Protein AF-A0A1A7ZKX8-F1 (afdb_monomer_lite)

pLDDT: mean 72.78, std 11.31, range [38.38, 87.06]

Radius of gyration: 14.53 Å; chains: 1; bounding box: 38×16×42 Å

Sequence (60 aa):
MKPLMEKRRRARINDSLNRLKNLILPLTGRDKTFYSKLEKADILEMTVRFLSDVPPVSTK

InterPro domains:
  IPR011598 Myc-type, basic helix-loop-helix (bHLH) domain [PF00010] (2-53)
  IPR011598 My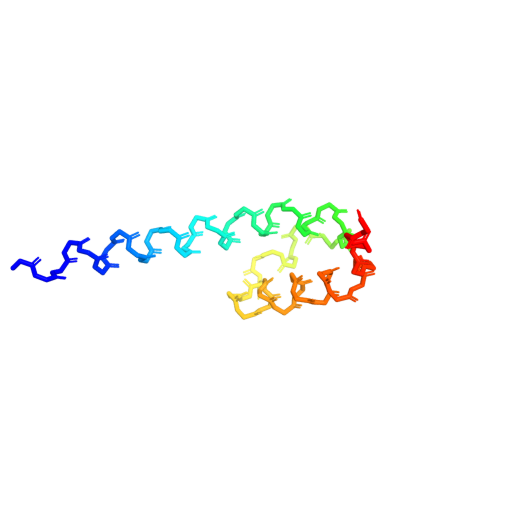c-type, basic helix-loop-helix (bHLH) domain [PS50888] (1-54)
  IPR011598 Myc-type, basic helix-loop-helix (bHLH) domain [SM00353] (3-57)
  IPR036638 Helix-loop-helix DNA-binding domain superfamily [G3DSA:4.10.280.10] (1-55)
  IPR036638 Helix-loop-helix DNA-binding domain superfamily [SSF47459] (2-52)
  IPR050370 Hairy and Enhancer of Split/HEY-related [PTHR10985] (1-52)

Structure (mmCIF, N/CA/C/O backbone):
data_AF-A0A1A7ZKX8-F1
#
_entry.id   AF-A0A1A7ZKX8-F1
#
loop_
_atom_site.group_PDB
_atom_site.id
_atom_site.type_symbol
_atom_site.label_atom_id
_atom_site.label_alt_id
_atom_site.label_comp_id
_atom_site.label_asym_id
_atom_site.label_entity_id
_atom_site.label_seq_id
_atom_site.pdbx_PDB_ins_code
_atom_site.Cartn_x
_atom_site.Cartn_y
_atom_site.Cartn_z
_atom_site.occupancy
_atom_site.B_iso_or_equiv
_atom_site.auth_seq_id
_atom_site.auth_comp_id
_atom_site.auth_asym_id
_atom_site.auth_atom_id
_atom_site.pdbx_PDB_model_num
ATOM 1 N N . MET A 1 1 ? 8.895 -8.722 -29.663 1.00 49.09 1 MET A N 1
ATOM 2 C CA . MET A 1 1 ? 7.889 -7.658 -29.408 1.00 49.09 1 MET A CA 1
ATOM 3 C C . MET A 1 1 ? 6.928 -7.915 -28.231 1.00 49.09 1 MET A C 1
ATOM 5 O O . MET A 1 1 ? 6.288 -6.971 -27.792 1.00 49.09 1 MET A O 1
ATOM 9 N N . LYS A 1 2 ? 6.852 -9.123 -27.643 1.00 51.97 2 LYS A N 1
ATOM 10 C CA . LYS A 1 2 ? 5.982 -9.422 -26.481 1.00 51.97 2 LYS A CA 1
ATOM 11 C C . LYS A 1 2 ? 6.483 -9.060 -25.050 1.00 51.97 2 LYS A C 1
ATOM 13 O O . LYS A 1 2 ? 5.625 -8.988 -24.176 1.00 51.97 2 LYS A O 1
ATOM 18 N N . PRO A 1 3 ? 7.766 -8.751 -24.743 1.00 57.47 3 PRO A N 1
ATOM 19 C CA . PRO A 1 3 ? 8.176 -8.509 -23.345 1.00 57.47 3 PRO A CA 1
ATOM 20 C C . PRO A 1 3 ? 7.818 -7.109 -22.802 1.00 57.47 3 PRO A C 1
ATOM 22 O O . PRO A 1 3 ? 7.755 -6.907 -21.590 1.00 57.47 3 PRO A O 1
ATOM 25 N N . LEU A 1 4 ? 7.547 -6.128 -23.672 1.00 62.66 4 LEU A N 1
ATOM 26 C CA . LEU A 1 4 ? 7.234 -4.748 -23.263 1.00 62.66 4 LEU A CA 1
ATOM 27 C C . LEU A 1 4 ? 5.816 -4.604 -22.690 1.00 62.66 4 LEU A C 1
ATOM 29 O O . LEU A 1 4 ? 5.603 -3.872 -21.722 1.00 62.66 4 LEU A O 1
ATOM 33 N N . MET A 1 5 ? 4.855 -5.330 -23.266 1.00 67.69 5 MET A N 1
ATOM 34 C CA . MET A 1 5 ? 3.455 -5.336 -22.826 1.00 67.69 5 MET A CA 1
ATOM 35 C C . MET A 1 5 ? 3.317 -5.963 -21.438 1.00 67.69 5 MET A C 1
ATOM 37 O O . MET A 1 5 ? 2.658 -5.394 -20.570 1.00 67.69 5 MET A O 1
ATOM 41 N N . GLU A 1 6 ? 4.014 -7.076 -21.195 1.00 73.81 6 GLU A N 1
ATOM 42 C CA . GLU A 1 6 ? 4.056 -7.737 -19.888 1.00 73.81 6 GLU A CA 1
ATOM 43 C C . GLU A 1 6 ? 4.690 -6.828 -18.823 1.00 73.81 6 GLU A C 1
ATOM 45 O O . GLU A 1 6 ? 4.181 -6.720 -17.707 1.00 73.81 6 GLU A O 1
ATOM 50 N N . LYS A 1 7 ? 5.763 -6.101 -19.182 1.00 74.69 7 LYS A N 1
ATOM 51 C CA . LYS A 1 7 ? 6.417 -5.132 -18.290 1.00 74.69 7 LYS A CA 1
ATOM 52 C C . LYS A 1 7 ? 5.479 -3.980 -17.926 1.00 74.69 7 LYS A C 1
ATOM 54 O O . LYS A 1 7 ? 5.364 -3.648 -16.749 1.00 74.69 7 LYS A O 1
ATOM 59 N N . ARG A 1 8 ? 4.746 -3.422 -18.900 1.00 78.50 8 ARG A N 1
ATOM 60 C CA . ARG A 1 8 ? 3.707 -2.405 -18.645 1.00 78.50 8 ARG A CA 1
ATOM 61 C C . ARG A 1 8 ? 2.553 -2.954 -17.808 1.00 78.50 8 ARG A C 1
ATOM 63 O O . ARG A 1 8 ? 2.090 -2.270 -16.900 1.00 78.50 8 ARG A O 1
ATOM 70 N N . ARG A 1 9 ? 2.105 -4.186 -18.062 1.00 82.50 9 ARG A N 1
ATOM 71 C CA . ARG A 1 9 ? 1.045 -4.831 -17.271 1.00 82.50 9 ARG A CA 1
ATOM 72 C C . ARG A 1 9 ? 1.480 -5.029 -15.820 1.00 82.50 9 ARG A C 1
ATOM 74 O O . ARG A 1 9 ? 0.752 -4.637 -14.916 1.00 82.50 9 ARG A O 1
ATOM 81 N N . ARG A 1 10 ? 2.688 -5.557 -15.598 1.00 81.12 10 ARG A N 1
ATOM 82 C CA . ARG A 1 10 ? 3.288 -5.710 -14.263 1.00 81.12 10 ARG A CA 1
ATOM 83 C C . ARG A 1 10 ? 3.473 -4.373 -13.553 1.00 81.12 10 ARG A C 1
ATOM 85 O O . ARG A 1 10 ? 3.185 -4.299 -12.365 1.00 81.12 10 ARG A O 1
ATOM 92 N N . ALA A 1 11 ? 3.905 -3.331 -14.264 1.00 84.44 11 ALA A N 1
ATOM 93 C CA . ALA A 1 11 ? 4.011 -1.989 -13.701 1.00 84.44 11 ALA A CA 1
ATOM 94 C C . ALA A 1 11 ? 2.643 -1.473 -13.239 1.00 84.44 11 ALA A C 1
ATOM 96 O O . ALA A 1 11 ? 2.526 -1.054 -12.098 1.00 84.44 11 ALA A O 1
ATOM 97 N N . ARG A 1 12 ? 1.592 -1.606 -14.063 1.00 87.06 12 ARG A N 1
ATOM 98 C CA . ARG A 1 12 ? 0.225 -1.213 -13.674 1.00 87.06 12 ARG A CA 1
ATOM 99 C C . ARG A 1 12 ? -0.296 -1.977 -12.458 1.00 87.06 12 ARG A C 1
ATOM 101 O O . ARG A 1 12 ? -0.913 -1.373 -11.588 1.00 87.06 12 ARG A O 1
ATOM 108 N N . ILE A 1 13 ? -0.033 -3.282 -12.378 1.00 84.06 13 ILE A N 1
ATOM 109 C CA . ILE A 1 13 ? -0.439 -4.104 -11.228 1.00 84.06 13 ILE A CA 1
ATOM 110 C C . ILE A 1 13 ? 0.326 -3.684 -9.968 1.00 84.06 13 ILE A C 1
ATOM 112 O O . ILE A 1 13 ? -0.289 -3.498 -8.926 1.00 84.06 13 ILE A O 1
ATOM 116 N N . ASN A 1 14 ? 1.647 -3.500 -10.049 1.00 84.00 14 ASN A N 1
ATOM 117 C CA . ASN A 1 14 ? 2.441 -3.049 -8.903 1.00 84.00 14 ASN A CA 1
ATOM 118 C C . ASN A 1 14 ? 2.062 -1.629 -8.462 1.00 84.00 14 ASN A C 1
ATOM 120 O O . ASN A 1 14 ? 2.015 -1.375 -7.265 1.00 84.00 14 ASN A O 1
ATOM 124 N N . ASP A 1 15 ? 1.774 -0.731 -9.403 1.00 87.00 15 ASP A N 1
ATOM 125 C CA . ASP A 1 15 ? 1.316 0.626 -9.105 1.00 87.00 15 ASP A CA 1
ATOM 126 C C . ASP A 1 15 ? -0.033 0.594 -8.382 1.00 87.00 15 ASP A C 1
ATOM 128 O O . ASP A 1 15 ? -0.170 1.162 -7.303 1.00 87.00 15 ASP A O 1
ATOM 132 N N . SER A 1 16 ? -0.981 -0.198 -8.897 1.00 84.88 16 SER A N 1
ATOM 133 C CA . SER A 1 16 ? -2.284 -0.417 -8.260 1.00 84.88 16 SER A CA 1
ATOM 134 C C . SER A 1 16 ? -2.127 -1.013 -6.861 1.00 84.88 16 SER A C 1
ATOM 136 O O . SER A 1 16 ? -2.722 -0.503 -5.920 1.00 84.88 16 SER A O 1
ATOM 138 N N . LEU A 1 17 ? -1.277 -2.031 -6.689 1.00 83.56 17 LEU A N 1
ATOM 139 C CA . LEU A 1 17 ? -0.969 -2.613 -5.379 1.00 83.56 17 LEU A CA 1
ATOM 140 C C . LEU A 1 17 ? -0.361 -1.584 -4.425 1.00 83.56 17 LEU A C 1
ATOM 142 O O . LEU A 1 17 ? -0.739 -1.545 -3.262 1.00 83.56 17 LEU A O 1
ATOM 146 N N . ASN A 1 18 ? 0.552 -0.733 -4.895 1.00 83.56 18 ASN A N 1
ATOM 147 C CA . ASN A 1 18 ? 1.151 0.312 -4.070 1.00 83.56 18 ASN A CA 1
ATOM 148 C C . ASN A 1 18 ? 0.118 1.376 -3.668 1.00 83.56 18 ASN A C 1
ATOM 150 O O . ASN A 1 18 ? 0.110 1.847 -2.532 1.00 83.56 18 ASN A O 1
ATOM 154 N N . ARG A 1 19 ? -0.786 1.729 -4.584 1.00 84.44 19 ARG A N 1
ATOM 155 C CA . ARG A 1 19 ? -1.877 2.679 -4.347 1.00 84.44 19 ARG A CA 1
ATOM 156 C C . ARG A 1 19 ? -2.879 2.133 -3.336 1.00 84.44 19 ARG A C 1
ATOM 158 O O . ARG A 1 19 ? -3.207 2.818 -2.375 1.00 84.44 19 ARG A O 1
ATOM 165 N N . LEU A 1 20 ? -3.273 0.872 -3.504 1.00 83.12 20 LEU A N 1
ATOM 166 C CA . LEU A 1 20 ? -4.100 0.131 -2.556 1.00 83.12 20 LEU A CA 1
ATOM 167 C C . LEU A 1 20 ? -3.434 0.049 -1.188 1.00 83.12 20 LEU A C 1
ATOM 169 O O . LEU A 1 20 ? -4.061 0.351 -0.182 1.00 83.12 20 LEU A O 1
ATOM 173 N N . LYS A 1 21 ? -2.135 -0.253 -1.145 1.00 78.75 21 LYS A N 1
ATOM 174 C CA . LYS A 1 21 ? -1.380 -0.304 0.105 1.00 78.75 21 LYS A CA 1
ATOM 175 C C . LYS A 1 21 ? -1.393 1.044 0.844 1.00 78.75 21 LYS A C 1
ATOM 177 O O . LYS A 1 21 ? -1.562 1.066 2.058 1.00 78.75 21 LYS A O 1
ATOM 182 N N . ASN A 1 22 ? -1.249 2.160 0.125 1.00 80.75 22 ASN A N 1
ATOM 183 C CA . ASN A 1 22 ? -1.326 3.506 0.707 1.00 80.75 22 ASN A CA 1
ATOM 184 C C . ASN A 1 22 ? -2.741 3.897 1.149 1.00 80.75 22 ASN A C 1
ATOM 186 O O . ASN A 1 22 ? -2.872 4.667 2.092 1.00 80.75 22 ASN A O 1
ATOM 190 N N . LEU A 1 23 ? -3.782 3.378 0.494 1.00 81.56 23 LEU A N 1
ATOM 191 C CA . LEU A 1 23 ? -5.172 3.629 0.874 1.00 81.56 23 LEU A CA 1
ATOM 192 C C . LEU A 1 23 ? -5.574 2.799 2.100 1.00 81.56 23 LEU A C 1
ATOM 194 O O . LEU A 1 23 ? -6.184 3.317 3.025 1.00 81.56 23 LEU A O 1
ATOM 198 N N . ILE A 1 24 ? -5.193 1.522 2.131 1.00 77.50 24 ILE A N 1
ATOM 199 C CA . ILE A 1 24 ? -5.526 0.596 3.217 1.00 77.50 24 ILE A CA 1
ATOM 200 C C . ILE A 1 24 ? -4.788 0.951 4.511 1.00 77.50 24 ILE A C 1
ATOM 202 O O . ILE A 1 24 ? -5.356 0.781 5.583 1.00 77.50 24 ILE A O 1
ATOM 206 N N . LEU A 1 25 ? -3.563 1.482 4.442 1.00 72.94 25 LEU A N 1
ATOM 207 C CA . LEU A 1 25 ? -2.775 1.860 5.622 1.00 72.94 25 LEU A CA 1
ATOM 208 C C . LEU A 1 25 ? -3.544 2.767 6.617 1.00 72.94 25 LEU A C 1
ATOM 210 O O . LEU A 1 25 ? -3.684 2.363 7.773 1.00 72.94 25 LEU A O 1
ATOM 214 N N . PRO A 1 26 ? -4.084 3.938 6.215 1.00 71.69 26 PRO A N 1
ATOM 215 C CA . PRO A 1 26 ? -4.878 4.779 7.108 1.00 71.69 26 PRO A CA 1
ATOM 216 C C . PRO A 1 26 ? -6.236 4.162 7.459 1.00 71.69 26 PRO A C 1
ATOM 218 O O . PRO A 1 26 ? -6.722 4.374 8.563 1.00 71.69 26 PRO A O 1
ATOM 221 N N . LEU A 1 27 ? -6.842 3.385 6.554 1.00 69.94 27 LEU A N 1
ATOM 222 C CA . LEU A 1 27 ? -8.169 2.793 6.767 1.00 69.94 27 LEU A CA 1
ATOM 223 C C . LEU A 1 27 ? -8.161 1.649 7.785 1.00 69.94 27 LEU A C 1
ATOM 225 O O . LEU A 1 27 ? -9.128 1.445 8.507 1.00 69.94 27 LEU A O 1
ATOM 229 N N . THR A 1 28 ? -7.074 0.882 7.830 1.00 67.88 28 THR A N 1
ATOM 230 C CA . THR A 1 28 ? -6.927 -0.280 8.710 1.00 67.88 28 THR A CA 1
ATOM 231 C C . THR A 1 28 ? -6.208 0.077 1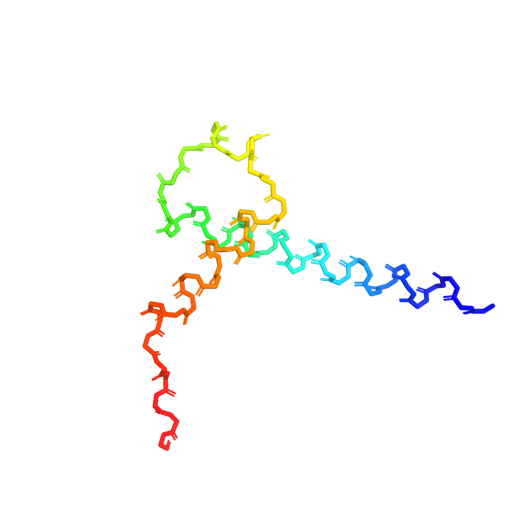0.020 1.00 67.88 28 THR A C 1
ATOM 233 O O . THR A 1 28 ? -6.195 -0.735 10.941 1.00 67.88 28 THR A O 1
ATOM 236 N N . GLY A 1 29 ? -5.601 1.269 10.122 1.00 64.00 29 GLY A N 1
ATOM 237 C CA . GLY A 1 29 ? -4.930 1.745 11.339 1.00 64.00 29 GLY A CA 1
ATOM 238 C C . GLY A 1 29 ? -3.769 0.859 11.809 1.00 64.00 29 GLY A C 1
ATOM 239 O O . GLY A 1 29 ? -3.352 0.953 12.960 1.00 64.00 29 GLY A O 1
ATOM 240 N N . ARG A 1 30 ? -3.263 -0.035 10.945 1.00 65.44 30 ARG A N 1
ATOM 241 C CA . ARG A 1 30 ? -2.171 -0.954 11.287 1.00 65.44 30 ARG A CA 1
ATOM 242 C C . ARG A 1 30 ? -0.838 -0.232 11.212 1.00 65.44 30 ARG A C 1
ATOM 244 O O . ARG A 1 30 ? -0.540 0.482 10.255 1.00 65.44 30 ARG A O 1
ATOM 251 N N . ASP A 1 31 ? -0.031 -0.486 12.228 1.00 62.75 31 ASP A N 1
ATOM 252 C CA . ASP A 1 31 ? 1.268 0.128 12.432 1.00 62.75 31 ASP A CA 1
ATOM 253 C C . ASP A 1 31 ? 2.245 -0.165 11.277 1.00 62.75 31 ASP A C 1
ATOM 255 O O . ASP A 1 31 ? 2.194 -1.220 10.634 1.00 62.75 31 ASP A O 1
ATOM 259 N N . LYS A 1 32 ? 3.175 0.758 11.008 1.00 58.91 32 LYS A N 1
ATOM 260 C CA . LYS A 1 32 ? 4.120 0.675 9.873 1.00 58.91 32 LYS A CA 1
ATOM 261 C C . LYS A 1 32 ? 5.010 -0.577 9.940 1.00 58.91 32 LYS A C 1
ATOM 263 O O . LYS A 1 32 ? 5.525 -1.027 8.920 1.00 58.91 32 LYS A O 1
ATOM 268 N N . THR A 1 33 ? 5.149 -1.181 11.117 1.00 63.34 33 THR A N 1
ATOM 269 C CA . THR A 1 33 ? 5.828 -2.466 11.345 1.00 63.34 33 THR A CA 1
ATOM 270 C C . THR A 1 33 ? 5.130 -3.647 10.666 1.00 63.34 33 THR A C 1
ATOM 272 O O . THR A 1 33 ? 5.813 -4.531 10.146 1.00 63.34 33 THR A O 1
ATOM 275 N N . PHE A 1 34 ? 3.796 -3.636 10.561 1.00 65.56 34 PHE A N 1
ATOM 276 C CA . PHE A 1 34 ? 3.053 -4.635 9.783 1.00 65.56 34 PHE A CA 1
ATOM 277 C C . PHE A 1 34 ? 3.322 -4.500 8.279 1.00 65.56 34 PHE A C 1
ATOM 279 O O . PHE A 1 34 ? 3.308 -5.498 7.565 1.00 65.56 34 PHE A O 1
ATOM 286 N N . TYR A 1 35 ? 3.650 -3.297 7.794 1.00 67.44 35 TYR A N 1
ATOM 287 C CA . TYR A 1 35 ? 3.922 -3.020 6.377 1.00 67.44 35 TYR A CA 1
ATOM 288 C C . TYR A 1 35 ? 5.152 -3.756 5.830 1.00 67.44 35 TYR A C 1
ATOM 290 O O . TYR A 1 35 ? 5.173 -4.101 4.646 1.00 67.44 35 TYR A O 1
ATOM 298 N N . SER A 1 36 ? 6.168 -3.974 6.676 1.00 66.62 36 SER A N 1
ATOM 299 C CA . SER A 1 36 ? 7.410 -4.676 6.315 1.00 66.62 36 SER A CA 1
ATOM 300 C C . SER A 1 36 ? 7.212 -6.181 6.156 1.00 66.62 36 SER A C 1
ATOM 302 O O . SER A 1 36 ? 8.002 -6.828 5.475 1.00 66.62 36 SER A O 1
ATOM 304 N N . LYS A 1 37 ? 6.157 -6.729 6.768 1.00 69.25 37 LYS A N 1
ATOM 305 C CA . LYS A 1 37 ? 5.785 -8.146 6.683 1.00 69.25 37 LYS A CA 1
ATOM 306 C C . LYS A 1 37 ? 4.577 -8.396 5.776 1.00 69.25 37 LYS A C 1
ATOM 308 O O . LYS A 1 37 ? 4.218 -9.544 5.562 1.00 69.25 37 LYS A O 1
ATOM 313 N N . LEU A 1 38 ? 3.964 -7.327 5.265 1.00 73.25 38 LEU A N 1
ATOM 314 C CA . LEU A 1 38 ? 2.765 -7.382 4.443 1.00 73.25 38 LEU A CA 1
ATOM 315 C C . LEU A 1 38 ? 3.114 -7.890 3.041 1.00 73.25 38 LEU A C 1
ATOM 317 O O . LEU A 1 38 ? 3.770 -7.184 2.261 1.00 73.25 38 LEU A O 1
ATOM 321 N N . GLU A 1 39 ? 2.667 -9.095 2.710 1.00 79.81 39 GLU A N 1
ATOM 322 C CA . GLU A 1 39 ? 2.864 -9.653 1.381 1.00 79.81 39 GLU A CA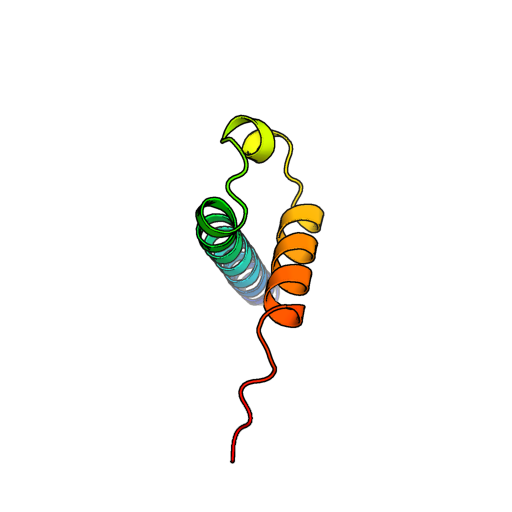 1
ATOM 323 C C . GLU A 1 39 ? 1.897 -9.023 0.370 1.00 79.81 39 GLU A C 1
ATOM 325 O O . GLU A 1 39 ? 0.910 -8.370 0.711 1.00 79.81 39 GLU A O 1
ATOM 330 N N . LYS A 1 40 ? 2.159 -9.209 -0.930 1.00 78.25 40 LYS A N 1
ATOM 331 C CA . LYS A 1 40 ? 1.242 -8.715 -1.975 1.00 78.25 40 LYS A CA 1
ATOM 332 C C . LYS A 1 40 ? -0.157 -9.328 -1.848 1.00 78.25 40 LYS A C 1
ATOM 334 O O . LYS A 1 40 ? -1.127 -8.671 -2.218 1.00 78.25 40 LYS A O 1
ATOM 339 N N . ALA A 1 41 ? -0.238 -10.557 -1.335 1.00 81.38 41 ALA A N 1
ATOM 340 C CA . ALA A 1 41 ? -1.488 -11.253 -1.060 1.00 81.38 41 ALA A CA 1
ATOM 341 C C . ALA A 1 41 ? -2.288 -10.567 0.061 1.00 81.38 41 ALA A C 1
ATOM 343 O O . ALA A 1 41 ? -3.457 -10.266 -0.154 1.00 81.38 41 ALA A O 1
ATOM 344 N N . ASP A 1 42 ? -1.653 -10.204 1.181 1.00 80.06 42 ASP A N 1
ATOM 345 C CA . ASP A 1 42 ? -2.297 -9.456 2.273 1.00 80.06 42 ASP A CA 1
ATOM 346 C C . ASP A 1 42 ? -2.870 -8.110 1.812 1.00 80.06 42 ASP A C 1
ATOM 348 O O . ASP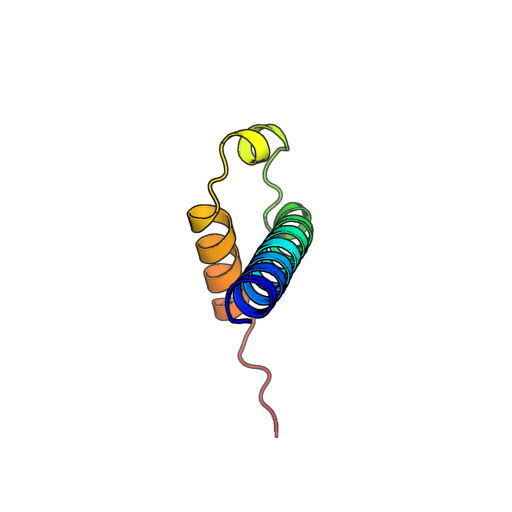 A 1 42 ? -3.975 -7.732 2.194 1.00 80.06 42 ASP A O 1
ATOM 352 N N . ILE A 1 43 ? -2.138 -7.377 0.963 1.00 80.06 43 ILE A N 1
ATOM 353 C CA . ILE A 1 43 ? -2.612 -6.096 0.404 1.00 80.06 43 ILE A CA 1
ATOM 354 C C . ILE A 1 43 ? -3.899 -6.306 -0.393 1.00 80.06 43 ILE A C 1
ATOM 356 O O . ILE A 1 43 ? -4.849 -5.531 -0.262 1.00 80.06 43 ILE A O 1
ATOM 360 N N . LEU A 1 44 ? -3.915 -7.342 -1.236 1.00 82.81 44 LEU A N 1
ATOM 361 C CA . LEU A 1 44 ? -5.077 -7.724 -2.033 1.00 82.81 44 LEU A CA 1
ATOM 362 C C . LEU A 1 44 ? -6.244 -8.119 -1.133 1.00 82.81 44 LEU A C 1
ATOM 364 O O . LEU A 1 44 ? -7.344 -7.613 -1.327 1.00 82.81 44 LEU A O 1
ATOM 368 N N . GLU A 1 45 ? -6.005 -8.953 -0.127 1.00 82.81 45 GLU A N 1
ATOM 369 C CA . GLU A 1 45 ? -7.050 -9.436 0.771 1.00 82.81 45 GLU A CA 1
ATOM 370 C C . GLU A 1 45 ? -7.658 -8.310 1.615 1.00 82.81 45 GLU A C 1
ATOM 372 O O . GLU A 1 45 ? -8.880 -8.168 1.657 1.00 82.81 45 GLU A O 1
ATOM 377 N N . MET A 1 46 ? -6.835 -7.432 2.201 1.00 80.69 46 MET A N 1
ATOM 378 C CA . MET A 1 46 ? -7.331 -6.255 2.926 1.00 80.69 46 MET A CA 1
ATOM 379 C C . MET A 1 46 ? -8.113 -5.310 2.016 1.00 80.69 46 MET A C 1
ATOM 381 O O . MET A 1 46 ? -9.137 -4.770 2.428 1.00 80.69 46 MET A O 1
ATOM 385 N N . THR A 1 47 ? -7.656 -5.132 0.775 1.00 81.88 47 THR A N 1
ATOM 386 C CA . THR A 1 47 ? -8.376 -4.328 -0.216 1.00 81.88 47 THR A CA 1
ATOM 387 C C . THR A 1 47 ? -9.731 -4.934 -0.547 1.00 81.88 47 THR A C 1
ATOM 389 O O . THR A 1 47 ? -10.724 -4.218 -0.563 1.00 81.88 47 THR A O 1
ATOM 392 N N . VAL A 1 48 ? -9.794 -6.239 -0.807 1.00 83.62 48 VAL A N 1
ATOM 393 C CA . VAL A 1 48 ? -11.047 -6.933 -1.132 1.00 83.62 48 VAL A CA 1
ATOM 394 C C . VAL A 1 48 ? -12.004 -6.887 0.054 1.00 83.62 48 VAL A C 1
ATOM 396 O O . VAL A 1 48 ? -13.180 -6.591 -0.134 1.00 83.62 48 VAL A O 1
ATOM 399 N N . ARG A 1 49 ? -11.506 -7.099 1.277 1.00 81.25 49 ARG A N 1
ATOM 400 C CA . ARG A 1 49 ? -12.292 -6.962 2.509 1.00 81.25 49 ARG A CA 1
ATOM 401 C C . ARG A 1 49 ? -12.866 -5.553 2.639 1.00 81.25 49 ARG A C 1
ATOM 403 O O . ARG A 1 49 ? -14.055 -5.424 2.881 1.00 81.25 49 ARG A O 1
ATOM 410 N N . PHE A 1 50 ? -12.050 -4.522 2.414 1.00 78.25 50 PHE A N 1
ATOM 411 C CA . PHE A 1 50 ? -12.497 -3.129 2.429 1.00 78.25 50 PHE A CA 1
ATOM 412 C C . PHE A 1 50 ? -13.532 -2.840 1.338 1.00 78.25 50 PHE A C 1
ATOM 414 O O . PHE A 1 50 ? -14.544 -2.217 1.614 1.00 78.25 50 PHE A O 1
ATOM 421 N N . LEU A 1 51 ? -13.324 -3.318 0.110 1.00 79.25 51 LEU A N 1
ATOM 422 C CA . LEU A 1 51 ? -14.279 -3.141 -0.988 1.00 79.25 51 LEU A CA 1
ATOM 423 C C . LEU A 1 51 ? -15.587 -3.911 -0.774 1.00 79.25 51 LEU A C 1
ATOM 425 O O . LEU A 1 51 ? -16.614 -3.506 -1.302 1.00 79.25 51 LEU A O 1
ATOM 429 N N . SER A 1 52 ? -15.543 -5.018 -0.035 1.00 79.06 52 SER A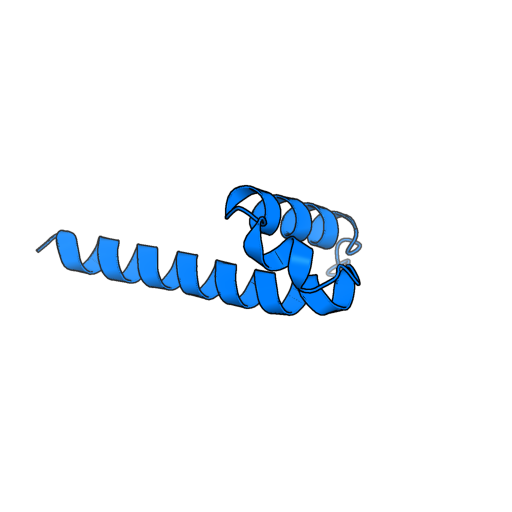 N 1
ATOM 430 C CA . SER A 1 52 ? -16.725 -5.793 0.345 1.00 79.06 52 SER A CA 1
ATOM 431 C C . SER A 1 52 ? -17.461 -5.189 1.542 1.00 79.06 52 SER A C 1
ATOM 433 O O . SER A 1 52 ? -18.650 -5.448 1.702 1.00 79.06 52 SER A O 1
ATOM 435 N N . ASP A 1 53 ? -16.750 -4.445 2.391 1.00 72.19 53 ASP A N 1
ATOM 436 C CA . ASP A 1 53 ? -17.310 -3.672 3.503 1.00 72.19 53 ASP A CA 1
ATOM 437 C C . ASP A 1 53 ? -17.867 -2.325 3.020 1.00 72.19 53 ASP A C 1
ATOM 439 O O . ASP A 1 53 ? -18.875 -1.844 3.534 1.00 72.19 53 ASP A O 1
ATOM 443 N N . VAL A 1 54 ? -17.274 -1.756 1.959 1.00 68.81 54 VAL A 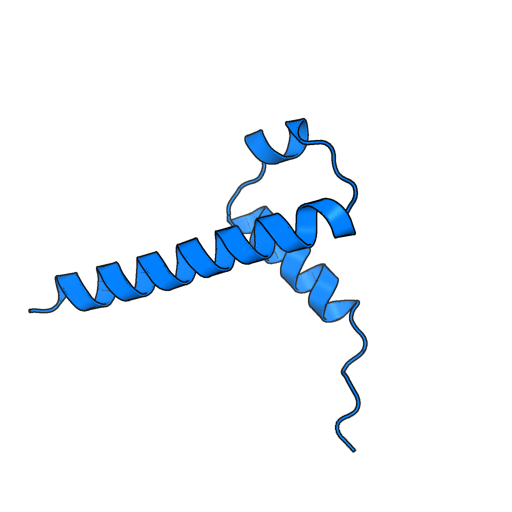N 1
ATOM 444 C CA . VAL A 1 54 ? -17.870 -0.664 1.189 1.00 68.81 54 VAL A CA 1
ATOM 445 C C . VAL A 1 54 ? -19.220 -1.165 0.676 1.00 68.81 54 VAL A C 1
ATOM 447 O O . VAL A 1 54 ? -19.258 -2.087 -0.145 1.00 68.81 54 VAL A O 1
ATOM 450 N N . PRO A 1 55 ? -20.343 -0.591 1.148 1.00 60.97 55 PRO A N 1
ATOM 451 C CA . PRO A 1 55 ? -21.650 -0.999 0.672 1.00 60.97 55 PRO A CA 1
ATOM 452 C C . PRO A 1 55 ? -21.670 -0.815 -0.847 1.00 60.97 55 PRO A C 1
ATOM 454 O O . PRO A 1 55 ? -21.126 0.186 -1.331 1.00 60.97 55 PRO A O 1
ATOM 457 N N . PRO A 1 56 ? -22.264 -1.751 -1.614 1.00 58.53 56 PRO A N 1
ATOM 458 C CA . PRO A 1 56 ? -22.396 -1.570 -3.048 1.00 58.53 56 PRO A CA 1
ATOM 459 C C . PRO A 1 56 ? -23.094 -0.232 -3.239 1.00 58.53 56 PRO A C 1
ATOM 461 O O . PRO A 1 56 ? -24.232 -0.060 -2.798 1.00 58.53 56 PRO A O 1
ATOM 464 N N . VAL A 1 57 ? -22.379 0.744 -3.806 1.00 57.78 57 VAL A N 1
ATOM 465 C CA . VAL A 1 57 ? -22.969 2.036 -4.126 1.00 57.78 57 VAL A CA 1
ATOM 466 C C . VAL A 1 57 ? -24.117 1.717 -5.067 1.00 57.78 57 VAL A C 1
ATOM 468 O O . VAL A 1 57 ? -23.909 1.292 -6.203 1.00 57.78 57 VAL A O 1
ATOM 471 N N . SER A 1 58 ? -25.332 1.783 -4.521 1.00 51.19 58 SER A N 1
ATOM 472 C CA . SER A 1 58 ? -26.567 1.534 -5.238 1.00 51.19 58 SER A CA 1
ATOM 473 C C . SER A 1 58 ? -26.596 2.563 -6.351 1.00 51.19 58 SER A C 1
ATOM 475 O O . SER A 1 58 ? -26.899 3.733 -6.133 1.00 51.19 58 SER A O 1
ATOM 477 N N . THR A 1 59 ? -26.148 2.143 -7.528 1.00 46.66 59 THR A N 1
ATOM 478 C CA . THR A 1 59 ? -26.250 2.925 -8.747 1.00 46.66 59 THR A CA 1
ATOM 479 C C . THR A 1 59 ? -27.708 2.775 -9.162 1.00 46.66 59 THR A C 1
ATOM 481 O O . THR A 1 59 ? -28.071 1.844 -9.876 1.00 46.66 59 THR A O 1
ATOM 484 N N . LYS A 1 60 ? -28.559 3.604 -8.551 1.00 38.38 60 LYS A N 1
ATOM 485 C CA . LYS A 1 60 ? -29.850 3.991 -9.113 1.00 38.38 60 LYS A CA 1
ATOM 486 C C . LYS A 1 60 ? -29.621 5.066 -10.162 1.00 38.38 60 LYS A C 1
ATOM 488 O O . LYS A 1 60 ? -28.734 5.917 -9.927 1.00 38.38 60 LYS A O 1
#

Organism: Nothobranchius furzeri (NCBI:txid105023)

Secondary structure (DSSP, 8-state):
--HHHHHHHHHHHHHHHHHHHHHHHHHHT--HHHHTT--HHHHHHHHHHHHHHS------

Foldseek 3Di:
DPPVVVVVVVVVLVVVLVVLVVVLCVVVVDDCVVVVVQDSVNSVVSSVVVVVVVPPPPPD